Protein AF-A0A2G9TG50-F1 (afdb_monomer_lite)

Structure (mmCIF, N/CA/C/O backbone):
data_AF-A0A2G9TG50-F1
#
_entry.id   AF-A0A2G9TG50-F1
#
loop_
_atom_site.group_PDB
_atom_site.id
_atom_site.type_symbol
_atom_site.label_atom_id
_atom_site.label_alt_id
_atom_site.label_comp_id
_atom_site.label_asym_id
_atom_site.label_entity_id
_atom_site.label_seq_id
_atom_site.pdbx_PDB_ins_code
_atom_site.Cartn_x
_atom_site.Cartn_y
_atom_site.Cartn_z
_atom_site.occupancy
_atom_site.B_iso_or_equiv
_atom_site.auth_seq_id
_atom_site.auth_comp_id
_atom_site.auth_asym_id
_atom_site.auth_atom_id
_atom_site.pdbx_PDB_model_num
ATOM 1 N N . LEU A 1 1 ? 0.519 20.187 3.148 1.00 49.28 1 LEU A N 1
ATOM 2 C CA . LEU A 1 1 ? 0.683 18.908 2.425 1.00 49.28 1 LEU A CA 1
ATOM 3 C C . LEU A 1 1 ? 2.175 18.658 2.265 1.00 49.28 1 LEU A C 1
ATOM 5 O O . LEU A 1 1 ? 2.888 19.631 2.049 1.00 49.28 1 LEU A O 1
ATOM 9 N N . PHE A 1 2 ? 2.647 17.421 2.424 1.00 56.59 2 PHE A N 1
ATOM 10 C CA . PHE A 1 2 ? 4.058 17.091 2.189 1.00 56.59 2 PHE A CA 1
ATOM 11 C C . PHE A 1 2 ? 4.375 17.254 0.699 1.00 56.59 2 PHE A C 1
ATOM 13 O O . PHE A 1 2 ? 3.581 16.833 -0.139 1.00 56.59 2 PHE A O 1
ATOM 20 N N . ALA A 1 3 ? 5.497 17.900 0.382 1.00 61.69 3 ALA A N 1
ATOM 21 C CA . ALA A 1 3 ? 5.956 18.065 -0.999 1.00 61.69 3 ALA A CA 1
ATOM 22 C C . ALA A 1 3 ? 6.674 16.809 -1.520 1.00 61.69 3 ALA A C 1
ATOM 24 O O . ALA A 1 3 ? 6.765 16.608 -2.726 1.00 61.69 3 ALA A O 1
ATOM 25 N N . ASP A 1 4 ? 7.158 15.970 -0.603 1.00 69.44 4 ASP A N 1
ATOM 26 C CA . ASP A 1 4 ? 7.927 14.768 -0.891 1.00 69.44 4 ASP A CA 1
ATOM 27 C C . ASP A 1 4 ? 7.330 13.564 -0.143 1.00 69.44 4 ASP A C 1
ATOM 29 O O . ASP A 1 4 ? 7.081 13.618 1.065 1.00 69.44 4 ASP A O 1
ATOM 33 N N . VAL A 1 5 ? 7.095 12.470 -0.871 1.00 68.25 5 VAL A N 1
ATOM 34 C CA . VAL A 1 5 ? 6.568 11.208 -0.336 1.00 68.25 5 VAL A CA 1
ATOM 35 C C . VAL A 1 5 ? 7.561 10.565 0.633 1.00 68.25 5 VAL A C 1
ATOM 37 O O . VAL A 1 5 ? 7.137 9.930 1.596 1.00 68.25 5 VAL A O 1
ATOM 40 N N . THR A 1 6 ? 8.867 10.777 0.478 1.00 69.44 6 THR A N 1
ATOM 41 C CA . THR A 1 6 ? 9.862 10.217 1.409 1.00 69.44 6 THR A CA 1
ATOM 42 C C . THR A 1 6 ? 9.684 10.763 2.833 1.00 69.44 6 THR A C 1
ATOM 44 O O . THR A 1 6 ? 9.810 10.022 3.810 1.00 69.44 6 THR A O 1
ATOM 47 N N . GLN A 1 7 ? 9.251 12.024 2.969 1.00 75.00 7 GLN A N 1
ATOM 48 C CA . GLN A 1 7 ? 8.944 12.646 4.264 1.00 75.00 7 GLN A CA 1
ATOM 49 C C . GLN A 1 7 ? 7.767 11.964 4.968 1.00 75.00 7 GLN A C 1
ATOM 51 O O . GLN A 1 7 ? 7.710 11.938 6.197 1.00 75.00 7 GLN A O 1
ATOM 56 N N . THR A 1 8 ? 6.839 11.387 4.198 1.00 77.19 8 THR A N 1
ATOM 57 C CA . THR A 1 8 ? 5.695 10.649 4.745 1.00 77.19 8 THR A CA 1
ATOM 58 C C . THR A 1 8 ? 6.133 9.333 5.385 1.00 77.19 8 THR A C 1
ATOM 60 O O . THR A 1 8 ? 5.661 9.002 6.469 1.00 77.19 8 THR A O 1
ATOM 63 N N . SER A 1 9 ? 7.102 8.638 4.778 1.00 75.38 9 SER A N 1
ATOM 64 C CA . SER A 1 9 ? 7.707 7.426 5.342 1.00 75.38 9 SER A CA 1
ATOM 65 C C . SER A 1 9 ? 8.507 7.742 6.606 1.00 75.38 9 SER A C 1
ATOM 67 O O . SER A 1 9 ? 8.340 7.075 7.624 1.00 75.38 9 SER A O 1
ATOM 69 N N . ALA A 1 10 ? 9.330 8.797 6.573 1.00 81.25 10 ALA A N 1
ATOM 70 C CA . ALA A 1 10 ? 10.119 9.210 7.732 1.00 81.25 10 ALA A CA 1
ATOM 71 C C . ALA A 1 10 ? 9.231 9.588 8.926 1.00 81.25 10 ALA A C 1
ATOM 73 O O . ALA A 1 10 ? 9.520 9.205 10.055 1.00 81.25 10 ALA A O 1
ATOM 74 N N . LEU A 1 11 ? 8.128 10.305 8.684 1.00 81.75 11 LEU A N 1
ATOM 75 C CA . LEU A 1 11 ? 7.197 10.672 9.746 1.00 81.75 11 LEU A CA 1
ATOM 76 C C . LEU A 1 11 ? 6.411 9.456 10.267 1.00 81.75 11 LEU A C 1
ATOM 78 O O . LEU A 1 11 ? 6.215 9.357 11.476 1.00 81.75 11 LEU A O 1
ATOM 82 N N . ALA A 1 12 ? 6.014 8.514 9.406 1.00 80.50 12 ALA A N 1
ATOM 83 C CA . ALA A 1 12 ? 5.371 7.269 9.838 1.00 80.50 12 ALA A CA 1
ATOM 84 C C . ALA A 1 12 ? 6.295 6.431 10.740 1.00 80.50 12 ALA A C 1
ATOM 86 O O . ALA A 1 12 ? 5.847 5.904 11.751 1.00 80.50 12 ALA A O 1
ATOM 87 N N . ALA A 1 13 ? 7.599 6.404 10.448 1.00 82.56 13 ALA A N 1
ATOM 88 C CA . ALA A 1 13 ? 8.594 5.713 11.269 1.00 82.56 13 ALA A CA 1
ATOM 89 C C . ALA A 1 13 ? 8.819 6.346 12.659 1.00 82.56 13 ALA A C 1
ATOM 91 O O . ALA A 1 13 ? 9.487 5.751 13.501 1.00 82.56 13 ALA A O 1
ATOM 92 N N . THR A 1 14 ? 8.278 7.543 12.932 1.00 86.31 14 THR A N 1
ATOM 93 C CA . THR A 1 14 ? 8.396 8.168 14.266 1.00 86.31 14 THR A CA 1
ATOM 94 C C . THR A 1 14 ? 7.443 7.579 15.304 1.00 86.31 14 THR A C 1
ATOM 96 O O . THR A 1 14 ? 7.604 7.843 16.496 1.00 86.31 14 THR A O 1
ATOM 99 N N . VAL A 1 15 ? 6.451 6.796 14.872 1.00 84.75 15 VAL A N 1
ATOM 100 C CA . VAL A 1 15 ? 5.499 6.110 15.749 1.00 84.75 15 VAL A CA 1
ATOM 101 C C . VAL A 1 15 ? 5.678 4.601 15.631 1.00 84.75 15 VAL A C 1
ATOM 103 O O . VAL A 1 15 ? 5.978 4.080 14.563 1.00 84.75 15 VAL A O 1
ATOM 106 N N . GLN A 1 16 ? 5.488 3.882 16.737 1.00 81.69 16 GLN A N 1
ATOM 107 C CA . GLN A 1 16 ? 5.672 2.428 16.761 1.00 81.69 16 GLN A CA 1
ATOM 108 C C . GLN A 1 16 ? 4.566 1.680 15.997 1.00 81.69 16 GLN A C 1
ATOM 110 O O . GLN A 1 16 ? 4.783 0.576 15.511 1.00 81.69 16 GLN A O 1
ATOM 115 N N . ASN A 1 17 ? 3.360 2.247 15.937 1.00 81.50 17 ASN A N 1
ATOM 116 C CA . ASN A 1 17 ? 2.199 1.669 15.265 1.00 81.50 17 ASN A CA 1
ATOM 117 C C . ASN A 1 17 ? 1.155 2.760 14.966 1.00 81.50 17 ASN A C 1
ATOM 119 O O . ASN A 1 17 ? 1.347 3.929 15.294 1.00 81.50 17 ASN A O 1
ATOM 123 N N . SER A 1 18 ? 0.028 2.380 14.359 1.00 82.88 18 SER A N 1
ATOM 124 C CA . SER A 1 18 ? -1.064 3.305 14.024 1.00 82.88 18 SER A CA 1
ATOM 125 C C . SER A 1 18 ? -1.900 3.770 15.225 1.00 82.88 18 SER A C 1
ATOM 127 O O . SER A 1 18 ? -2.797 4.591 15.053 1.00 82.88 18 SER A O 1
ATOM 129 N N . ASN A 1 19 ? -1.656 3.245 16.430 1.00 85.25 19 ASN A N 1
ATOM 130 C CA . ASN A 1 19 ? -2.451 3.474 17.641 1.00 85.25 19 ASN A CA 1
ATOM 131 C C . ASN A 1 19 ? -3.965 3.230 17.439 1.00 85.25 19 ASN A C 1
ATOM 133 O O . ASN A 1 19 ? -4.827 3.882 18.031 1.00 85.25 19 ASN A O 1
ATOM 137 N N . GLY A 1 20 ? -4.303 2.290 16.549 1.00 83.88 20 GLY A N 1
ATOM 138 C CA . GLY A 1 20 ? -5.684 1.959 16.194 1.00 83.88 20 GLY A CA 1
ATOM 139 C C . GLY A 1 20 ? -6.360 2.949 15.241 1.00 83.88 20 GLY A C 1
ATOM 140 O O . GLY A 1 20 ? -7.540 2.764 14.939 1.00 83.88 20 GLY A O 1
ATOM 141 N N . VAL A 1 21 ? -5.638 3.959 14.746 1.00 87.31 21 VAL A N 1
ATOM 142 C CA . VAL A 1 21 ? -6.119 4.834 13.675 1.00 87.31 21 VAL A CA 1
ATOM 143 C C . VAL A 1 21 ? -6.139 4.047 12.370 1.00 87.31 21 VAL A C 1
ATOM 145 O O . VAL A 1 21 ? -5.160 3.410 11.982 1.00 87.31 21 VAL A O 1
ATOM 148 N N . LEU A 1 22 ? -7.279 4.086 11.691 1.00 89.00 22 LEU A N 1
ATOM 149 C CA . LEU A 1 22 ? -7.508 3.426 10.414 1.00 89.00 22 LEU A CA 1
ATOM 150 C C . LEU A 1 22 ? -7.966 4.463 9.403 1.00 89.00 22 LEU A C 1
ATOM 152 O O . LEU A 1 22 ? -8.763 5.341 9.727 1.00 89.00 22 LEU A O 1
ATOM 156 N N . PHE A 1 23 ? -7.499 4.326 8.171 1.00 88.94 23 PHE A N 1
ATOM 157 C CA . PHE A 1 23 ? -7.916 5.171 7.066 1.00 88.94 23 PHE A CA 1
ATOM 158 C C . PHE A 1 23 ? -8.559 4.324 5.967 1.00 88.94 23 PHE A C 1
ATOM 160 O O . PHE A 1 23 ? -7.981 3.335 5.511 1.00 88.94 23 PHE A O 1
ATOM 167 N N . VAL A 1 24 ? -9.762 4.716 5.550 1.00 89.31 24 VAL A N 1
ATOM 168 C CA . VAL A 1 24 ? -10.488 4.116 4.427 1.00 89.31 24 VAL A CA 1
ATOM 169 C C . VAL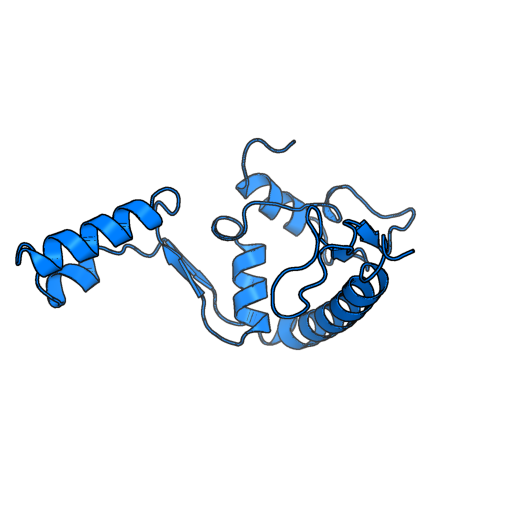 A 1 24 ? -10.572 5.167 3.312 1.00 89.31 24 VAL A C 1
ATOM 171 O O . VAL A 1 24 ? -11.368 6.097 3.432 1.00 89.31 24 VAL A O 1
ATOM 174 N N . PRO A 1 25 ? -9.762 5.064 2.239 1.00 88.81 25 PRO A N 1
ATOM 175 C CA . PRO A 1 25 ? -9.676 6.072 1.173 1.00 88.81 25 PRO A CA 1
ATOM 176 C C . PRO A 1 25 ? -10.791 5.961 0.115 1.00 88.81 25 PRO A C 1
ATOM 178 O O . PRO A 1 25 ? -10.521 6.034 -1.083 1.00 88.81 25 PRO A O 1
ATOM 181 N N . ALA A 1 26 ? -12.051 5.788 0.518 1.00 89.56 26 ALA A N 1
ATOM 182 C CA . ALA A 1 26 ? -13.185 5.652 -0.405 1.00 89.56 26 ALA A CA 1
ATOM 183 C C . ALA A 1 26 ? -13.704 7.019 -0.909 1.00 89.56 26 ALA A C 1
ATOM 185 O O . ALA A 1 26 ? -14.868 7.362 -0.736 1.00 89.56 26 ALA A O 1
ATOM 186 N N . PHE A 1 27 ? -12.826 7.849 -1.489 1.00 87.38 27 PHE A N 1
ATOM 187 C CA . PHE A 1 27 ? -13.187 9.199 -1.961 1.00 87.38 27 PHE A CA 1
ATOM 188 C C . PHE A 1 27 ? -14.191 9.199 -3.122 1.00 87.38 27 PHE A C 1
ATOM 190 O O . PHE A 1 27 ? -14.945 10.154 -3.275 1.00 87.38 27 PHE A O 1
ATOM 197 N N . GLY A 1 28 ? -14.179 8.145 -3.938 1.00 88.81 28 GLY A N 1
ATOM 198 C CA . GLY A 1 28 ? -15.137 7.904 -5.020 1.00 88.81 28 GLY A CA 1
ATOM 199 C C . GLY A 1 28 ? -15.777 6.525 -4.889 1.00 88.81 28 GLY A C 1
ATOM 200 O O . GLY A 1 28 ? -15.927 5.834 -5.892 1.00 88.81 28 GLY A O 1
ATOM 201 N N . GLY A 1 29 ? -16.038 6.097 -3.650 1.00 90.06 29 GLY A N 1
ATOM 202 C CA . GLY A 1 29 ? -16.466 4.741 -3.331 1.00 90.06 29 GLY A CA 1
ATOM 203 C C . GLY A 1 29 ? -15.322 3.726 -3.251 1.00 90.06 29 GLY A C 1
ATOM 204 O O . GLY A 1 29 ? -14.135 4.054 -3.352 1.00 90.06 29 GLY A O 1
ATOM 205 N N . LEU A 1 30 ? -15.697 2.470 -3.035 1.00 90.56 30 LEU A N 1
ATOM 206 C CA . LEU A 1 30 ? -14.830 1.300 -3.011 1.00 90.56 30 LEU A CA 1
ATOM 207 C C . LEU A 1 30 ? -15.014 0.515 -4.307 1.00 90.56 30 LEU A C 1
ATOM 209 O O . LEU A 1 30 ? -16.088 -0.004 -4.594 1.00 90.56 30 LEU A O 1
ATOM 213 N N . GLN A 1 31 ? -13.943 0.390 -5.084 1.00 89.44 31 GLN A N 1
ATOM 214 C CA . GLN A 1 31 ? -13.950 -0.417 -6.304 1.00 89.44 31 GLN A CA 1
ATOM 215 C C . GLN A 1 31 ? -13.878 -1.923 -5.974 1.00 89.44 31 GLN A C 1
ATOM 217 O O . GLN A 1 31 ? -14.115 -2.355 -4.839 1.00 89.44 31 GLN A O 1
ATOM 222 N N . THR A 1 32 ? -13.568 -2.747 -6.975 1.00 85.81 32 THR A N 1
ATOM 223 C CA . THR A 1 32 ? -13.360 -4.191 -6.832 1.00 85.81 32 THR A CA 1
ATOM 224 C C . THR A 1 32 ? -12.481 -4.524 -5.616 1.00 85.81 32 THR A C 1
ATOM 226 O O . THR A 1 32 ? -11.460 -3.866 -5.405 1.00 85.81 32 THR A O 1
ATOM 229 N N . PRO A 1 33 ? -12.816 -5.565 -4.831 1.00 87.69 33 PRO A N 1
ATOM 230 C CA . PRO A 1 33 ? -13.924 -6.512 -5.018 1.00 87.69 33 PRO A CA 1
ATOM 231 C C . PRO A 1 33 ? -15.268 -6.067 -4.422 1.00 87.69 33 PRO A C 1
ATOM 233 O O . PRO A 1 33 ? -16.260 -6.763 -4.614 1.00 87.69 33 PRO A O 1
ATOM 236 N N . ILE A 1 34 ? -15.309 -4.951 -3.693 1.00 88.69 34 ILE A N 1
ATOM 237 C CA . ILE A 1 34 ? -16.486 -4.538 -2.913 1.00 88.69 34 ILE A CA 1
ATOM 238 C C . ILE A 1 34 ? -17.542 -3.888 -3.812 1.00 88.69 34 ILE A C 1
ATOM 240 O O . ILE A 1 34 ? -18.723 -4.164 -3.629 1.00 88.69 34 ILE A O 1
ATOM 244 N N . ASN A 1 35 ? -17.110 -3.119 -4.821 1.00 90.69 35 ASN A N 1
ATOM 245 C CA . ASN A 1 35 ? -17.976 -2.482 -5.824 1.00 90.69 35 ASN A CA 1
ATOM 246 C C . ASN A 1 35 ? -19.126 -1.676 -5.198 1.00 90.69 35 ASN A C 1
ATOM 248 O O . ASN A 1 35 ? -20.292 -1.874 -5.527 1.00 90.69 35 ASN A O 1
ATOM 252 N N . ASP A 1 36 ? -18.770 -0.782 -4.282 1.00 92.19 36 ASP A N 1
ATOM 253 C CA . ASP A 1 36 ? -19.683 0.093 -3.556 1.00 92.19 36 ASP A CA 1
ATOM 254 C C . ASP A 1 36 ? -19.316 1.554 -3.835 1.00 92.19 36 ASP A C 1
ATOM 256 O O . ASP A 1 36 ? -18.430 2.128 -3.199 1.00 92.19 36 ASP A O 1
ATOM 260 N N . ASP A 1 37 ? -19.988 2.155 -4.812 1.00 93.31 37 ASP A N 1
ATOM 261 C CA . ASP A 1 37 ? -19.829 3.562 -5.189 1.00 93.31 37 ASP A CA 1
ATOM 262 C C . ASP A 1 37 ? -20.403 4.539 -4.146 1.00 93.31 37 ASP A C 1
ATOM 264 O O . ASP A 1 37 ? -20.100 5.732 -4.186 1.00 93.31 37 ASP A O 1
ATOM 268 N N . THR A 1 38 ? -21.161 4.034 -3.169 1.00 94.12 38 THR A N 1
ATOM 269 C CA . THR A 1 38 ? -21.763 4.812 -2.076 1.00 94.12 38 THR A CA 1
ATOM 270 C C . THR A 1 38 ? -20.929 4.809 -0.791 1.00 94.12 38 THR A C 1
ATOM 272 O O . THR A 1 38 ? -21.307 5.439 0.204 1.00 94.12 38 THR A O 1
ATOM 275 N N . ALA A 1 39 ? -19.793 4.108 -0.779 1.00 94.25 39 ALA A N 1
ATOM 276 C CA . ALA A 1 39 ? -18.891 4.100 0.362 1.00 94.25 39 ALA A CA 1
ATOM 277 C C . ALA A 1 39 ? -18.256 5.482 0.595 1.00 94.25 39 ALA A C 1
ATOM 279 O O . ALA A 1 39 ? -17.939 6.203 -0.353 1.00 94.25 39 ALA A O 1
ATOM 280 N N . CYS A 1 40 ? -18.019 5.845 1.858 1.00 92.50 40 CYS A N 1
ATOM 281 C CA . CYS A 1 40 ? -17.416 7.128 2.217 1.00 92.50 40 CYS A CA 1
ATOM 282 C C . CYS A 1 40 ? -15.964 7.001 2.686 1.00 92.50 40 CYS A C 1
ATOM 284 O O . CYS A 1 40 ? -15.558 6.034 3.335 1.00 92.50 40 CYS A O 1
ATOM 286 N N . CYS A 1 41 ? -15.168 8.027 2.393 1.00 91.31 41 CYS A N 1
ATOM 287 C CA . CYS A 1 41 ? -13.832 8.158 2.955 1.00 91.31 41 CYS A CA 1
ATOM 288 C C . CYS A 1 41 ? -13.897 8.501 4.451 1.00 91.31 41 CYS A C 1
ATOM 290 O O . CYS A 1 41 ? -14.681 9.357 4.861 1.00 91.31 41 CYS A O 1
ATOM 292 N N . GLY A 1 42 ? -13.008 7.922 5.264 1.00 88.38 42 GLY A N 1
ATOM 293 C CA . GLY A 1 42 ? -12.956 8.249 6.688 1.00 88.38 42 GLY A CA 1
ATOM 294 C C . GLY A 1 42 ? -11.670 7.847 7.401 1.00 88.38 42 GLY A C 1
ATOM 295 O O . GLY A 1 42 ? -11.032 6.849 7.066 1.00 88.38 42 GLY A O 1
ATOM 296 N N . PHE A 1 43 ? -11.330 8.623 8.434 1.00 87.31 43 PHE A N 1
ATOM 297 C CA . PHE A 1 43 ? -10.425 8.199 9.500 1.00 87.31 43 PHE A CA 1
ATOM 298 C C . PHE A 1 43 ? -11.251 7.673 10.675 1.00 87.31 43 PHE A C 1
ATOM 300 O O . PHE A 1 43 ? -12.132 8.366 11.180 1.00 87.31 43 PHE A O 1
ATOM 307 N N . LEU A 1 44 ? -10.963 6.453 11.118 1.00 90.06 44 LEU A N 1
ATOM 308 C CA . LEU A 1 44 ? -11.622 5.801 12.244 1.00 90.06 44 LEU A CA 1
ATOM 309 C C . LEU A 1 44 ? -10.603 5.553 13.358 1.00 90.06 44 LEU A C 1
ATOM 311 O O . LEU A 1 44 ? -9.423 5.356 13.091 1.00 90.06 44 LEU A O 1
ATOM 315 N N . GLY A 1 45 ? -11.063 5.544 14.611 1.00 86.19 45 GLY A N 1
ATOM 316 C CA . GLY A 1 45 ? -10.209 5.209 15.758 1.00 86.19 45 GLY A CA 1
ATOM 317 C C . GLY A 1 45 ? -9.322 6.347 16.273 1.00 86.19 45 GLY A C 1
ATOM 318 O O . GLY A 1 45 ? -8.399 6.079 17.033 1.00 86.19 45 GLY A O 1
ATOM 319 N N . ILE A 1 46 ? -9.607 7.603 15.905 1.00 87.69 46 ILE A N 1
ATOM 320 C CA . ILE A 1 46 ? -8.901 8.780 16.435 1.00 87.69 46 ILE A CA 1
ATOM 321 C C . ILE A 1 46 ? -9.101 8.876 17.955 1.00 87.69 46 ILE A C 1
ATOM 323 O O . ILE A 1 46 ? -10.223 8.795 18.462 1.00 87.69 46 ILE A O 1
ATOM 327 N N . ARG A 1 47 ? -7.997 9.088 18.671 1.00 87.25 47 ARG A N 1
ATOM 328 C CA . ARG A 1 47 ? -7.918 9.262 20.128 1.00 87.25 47 ARG A CA 1
ATOM 329 C C . ARG A 1 47 ? -7.202 10.577 20.475 1.00 87.25 47 ARG A C 1
ATOM 331 O O . ARG A 1 47 ? -6.527 11.137 19.614 1.00 87.25 47 ARG A O 1
ATOM 338 N N . PRO A 1 48 ? -7.311 11.093 21.714 1.00 91.25 48 PRO A N 1
ATOM 339 C CA . PRO A 1 48 ? -6.663 12.353 22.104 1.00 91.25 48 PRO A CA 1
ATOM 340 C C . PRO A 1 48 ? -5.135 12.386 21.932 1.00 91.25 48 PRO A C 1
ATOM 342 O O . PRO A 1 48 ? -4.561 13.453 21.749 1.00 91.25 48 PRO A O 1
ATOM 345 N N . ASP A 1 49 ? -4.481 11.229 21.982 1.00 89.94 49 ASP A N 1
ATOM 346 C CA . ASP A 1 49 ? -3.043 11.028 21.775 1.00 89.94 49 ASP A CA 1
ATOM 347 C C . ASP A 1 49 ? -2.665 10.780 20.299 1.00 89.94 49 ASP A C 1
ATOM 349 O O . ASP A 1 49 ? -1.495 10.577 19.971 1.00 89.94 49 ASP A O 1
ATOM 353 N N . THR A 1 50 ? -3.635 10.821 19.378 1.00 86.56 50 THR A N 1
ATOM 354 C CA . THR A 1 50 ? -3.387 10.695 17.939 1.00 86.56 50 THR A CA 1
ATOM 355 C C . THR A 1 50 ? -2.630 11.912 17.412 1.00 86.56 50 THR A C 1
ATOM 357 O O . THR A 1 50 ? -3.125 13.038 17.396 1.00 86.56 50 THR A O 1
ATOM 360 N N . THR A 1 51 ? -1.415 11.674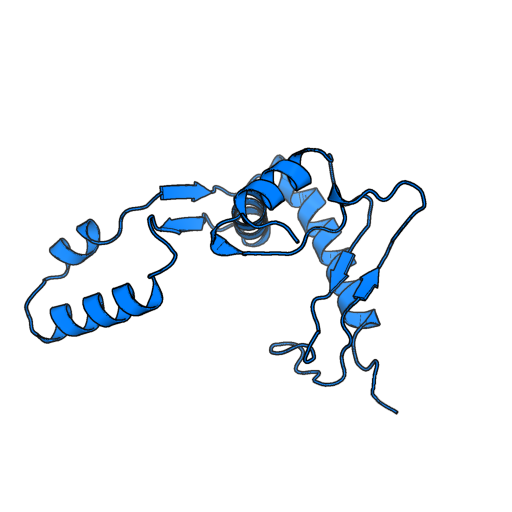 16.929 1.00 86.56 51 THR A N 1
ATOM 361 C CA . THR A 1 51 ? -0.568 12.686 16.280 1.00 86.56 51 THR A CA 1
ATOM 362 C C . THR A 1 51 ? -0.690 12.651 14.753 1.00 86.56 51 THR A C 1
ATOM 364 O O . THR A 1 51 ? -1.170 11.677 14.173 1.00 86.56 51 THR A O 1
ATOM 367 N N . LYS A 1 52 ? -0.162 13.681 14.075 1.00 81.38 52 LYS A N 1
ATOM 368 C CA . LYS A 1 52 ? -0.091 13.740 12.601 1.00 81.38 52 LYS A CA 1
ATOM 369 C C . LYS A 1 52 ? 0.623 12.539 11.976 1.00 81.38 52 LYS A C 1
ATOM 371 O O . LYS A 1 52 ? 0.300 12.188 10.848 1.00 81.38 52 LYS A O 1
ATOM 376 N N . ALA A 1 53 ? 1.558 11.917 12.697 1.00 82.69 53 ALA A N 1
ATOM 377 C CA . ALA A 1 53 ? 2.274 10.736 12.225 1.00 82.69 53 ALA A CA 1
ATOM 378 C C . ALA A 1 53 ? 1.353 9.520 12.016 1.00 82.69 53 ALA A C 1
ATOM 380 O O . ALA A 1 53 ? 1.609 8.711 11.134 1.00 82.69 53 ALA A O 1
ATOM 381 N N . HIS A 1 54 ? 0.235 9.442 12.746 1.00 79.94 54 HIS A N 1
ATOM 382 C CA . HIS A 1 54 ? -0.766 8.380 12.596 1.00 79.94 54 HIS A CA 1
ATOM 383 C C . HIS A 1 54 ? -1.768 8.640 11.453 1.00 79.94 54 HIS A C 1
ATOM 385 O O . HIS A 1 54 ? -2.548 7.758 11.109 1.00 79.94 54 HIS A O 1
ATOM 391 N N . MET A 1 55 ? -1.788 9.850 10.879 1.00 74.75 55 MET A N 1
ATOM 392 C CA . MET A 1 55 ? -2.785 10.291 9.887 1.00 74.75 55 MET A CA 1
ATOM 393 C C . MET A 1 55 ? -2.177 10.539 8.498 1.00 74.75 55 MET A C 1
ATOM 395 O O . MET A 1 55 ? -2.634 11.398 7.743 1.00 74.75 55 MET A O 1
ATOM 399 N N . ILE A 1 56 ? -1.105 9.823 8.168 1.00 68.94 56 ILE A N 1
ATOM 400 C CA . ILE A 1 56 ? -0.394 9.971 6.898 1.00 68.94 56 ILE A CA 1
ATOM 401 C C . ILE A 1 56 ? -1.009 9.057 5.839 1.00 68.94 56 ILE A C 1
ATOM 403 O O . ILE A 1 56 ? -1.229 7.872 6.075 1.00 68.94 56 ILE A O 1
ATOM 407 N N . CYS A 1 57 ? -1.240 9.601 4.644 1.00 63.31 57 CYS A N 1
ATOM 408 C CA . CYS A 1 57 ? -1.703 8.858 3.473 1.00 63.31 57 CYS A CA 1
ATOM 409 C C . CYS A 1 57 ? -0.962 9.387 2.234 1.00 63.31 57 CYS A C 1
ATOM 411 O O . CYS A 1 57 ? -0.882 10.604 2.066 1.00 63.31 57 CYS A O 1
ATOM 413 N N . GLY A 1 58 ? -0.411 8.528 1.366 1.00 56.41 58 GLY A N 1
ATOM 414 C CA . GLY A 1 58 ? 0.250 9.001 0.140 1.00 56.41 58 GLY A CA 1
ATOM 415 C C . GLY A 1 58 ? 1.144 7.987 -0.585 1.00 56.41 58 GLY A C 1
ATOM 416 O O . GLY A 1 58 ? 1.544 6.984 -0.009 1.00 56.41 58 GLY A O 1
ATOM 417 N N . GLY A 1 59 ? 1.428 8.294 -1.861 1.00 59.09 59 GLY A N 1
ATOM 418 C CA . GLY A 1 59 ? 2.433 7.704 -2.766 1.00 59.09 59 GLY A CA 1
ATOM 419 C C . GLY A 1 59 ? 2.885 6.267 -2.492 1.00 59.09 59 GLY A C 1
ATOM 420 O O . GLY A 1 59 ? 3.993 6.049 -2.016 1.00 59.09 59 GLY A O 1
ATOM 421 N N . VAL A 1 60 ? 2.047 5.299 -2.863 1.00 65.62 60 VAL A N 1
ATOM 422 C CA . VAL A 1 60 ? 2.163 3.873 -2.500 1.00 65.62 60 VAL A CA 1
ATOM 423 C C . VAL A 1 60 ? 3.504 3.241 -2.904 1.00 65.62 60 VAL A C 1
ATOM 425 O O . VAL A 1 60 ? 4.086 2.500 -2.125 1.00 65.62 60 VAL A O 1
ATOM 428 N N . ALA A 1 61 ? 4.015 3.544 -4.102 1.00 63.34 61 ALA A N 1
ATOM 429 C CA . ALA A 1 61 ? 5.189 2.857 -4.651 1.00 63.34 61 ALA A CA 1
ATOM 430 C C . ALA A 1 61 ? 6.541 3.451 -4.212 1.00 63.34 61 ALA A C 1
ATOM 432 O O . ALA A 1 61 ? 7.549 2.759 -4.263 1.00 63.34 61 ALA A O 1
ATOM 433 N N . ALA A 1 62 ? 6.585 4.721 -3.794 1.00 71.69 62 ALA A N 1
ATOM 434 C CA . ALA A 1 62 ? 7.819 5.386 -3.350 1.00 71.69 62 ALA A CA 1
ATOM 435 C C . ALA A 1 62 ? 7.997 5.359 -1.820 1.00 71.69 62 ALA A C 1
ATOM 437 O O . ALA A 1 62 ? 8.999 5.848 -1.306 1.00 71.69 62 ALA A O 1
ATOM 438 N N . ASN A 1 63 ? 7.019 4.822 -1.087 1.00 80.06 63 ASN A N 1
ATOM 439 C CA . ASN A 1 63 ? 7.023 4.767 0.367 1.00 80.06 63 ASN A CA 1
ATOM 440 C C . ASN A 1 63 ? 7.495 3.381 0.839 1.00 80.06 63 ASN A C 1
ATOM 442 O O . ASN A 1 63 ? 6.801 2.386 0.633 1.00 80.06 63 ASN A O 1
ATOM 446 N N . ASP A 1 64 ? 8.667 3.332 1.478 1.00 84.06 64 ASP A N 1
ATOM 447 C CA . ASP A 1 64 ? 9.293 2.090 1.956 1.00 84.06 64 ASP A CA 1
ATOM 448 C C . ASP A 1 64 ? 8.382 1.322 2.919 1.00 84.06 64 ASP A C 1
ATOM 450 O O . ASP A 1 64 ? 8.167 0.127 2.734 1.00 84.06 64 ASP A O 1
ATOM 454 N N . PHE A 1 65 ? 7.770 2.019 3.882 1.00 82.50 65 PHE A N 1
ATOM 455 C CA . PHE A 1 65 ? 6.846 1.415 4.845 1.00 82.50 65 PHE A CA 1
ATOM 456 C C . PHE A 1 65 ? 5.660 0.727 4.152 1.00 82.50 65 PHE A C 1
ATOM 458 O O . PHE A 1 65 ? 5.222 -0.348 4.566 1.00 82.50 65 PHE A O 1
ATOM 465 N N . VAL A 1 66 ? 5.141 1.318 3.073 1.00 82.50 66 VAL A N 1
ATOM 466 C CA . VAL A 1 66 ? 4.039 0.724 2.306 1.00 82.50 66 VAL A CA 1
ATOM 467 C C . VAL A 1 66 ? 4.503 -0.522 1.555 1.00 82.50 66 VAL A C 1
ATOM 469 O O . VAL A 1 66 ? 3.816 -1.541 1.609 1.00 82.50 66 VAL A O 1
ATOM 472 N N . CYS A 1 67 ? 5.668 -0.483 0.903 1.00 84.25 67 CYS A N 1
ATOM 473 C CA . CYS A 1 67 ? 6.232 -1.657 0.237 1.00 84.25 67 CYS A CA 1
ATOM 474 C C . CYS A 1 67 ? 6.488 -2.809 1.225 1.00 84.25 67 CYS A C 1
ATOM 476 O O . CYS A 1 67 ? 6.081 -3.935 0.954 1.00 84.25 67 CYS A O 1
ATOM 478 N N . GLU A 1 68 ? 7.070 -2.530 2.393 1.00 87.50 68 GLU A N 1
ATOM 479 C CA . GLU A 1 68 ? 7.306 -3.524 3.455 1.00 87.50 68 GLU A CA 1
ATOM 480 C C . GLU A 1 68 ? 5.993 -4.114 3.987 1.00 87.50 68 GLU A C 1
ATOM 482 O O . GLU A 1 68 ? 5.872 -5.328 4.175 1.00 87.50 68 GLU A O 1
ATOM 487 N N . THR A 1 69 ? 4.975 -3.268 4.172 1.00 87.00 69 THR A N 1
ATOM 488 C CA . THR A 1 69 ? 3.647 -3.698 4.624 1.00 87.00 69 THR A CA 1
ATOM 489 C C . THR A 1 69 ? 2.985 -4.626 3.607 1.00 87.00 69 THR A C 1
ATOM 491 O O . THR A 1 69 ? 2.453 -5.667 3.991 1.00 87.00 69 THR A O 1
ATOM 494 N N . ILE A 1 70 ? 3.018 -4.286 2.312 1.00 86.75 70 ILE A N 1
ATOM 495 C CA . ILE A 1 70 ? 2.423 -5.128 1.264 1.00 86.75 70 ILE A CA 1
ATOM 496 C C . ILE A 1 70 ? 3.204 -6.442 1.144 1.00 86.75 70 ILE A C 1
ATOM 498 O O . ILE A 1 70 ? 2.572 -7.497 1.105 1.00 86.75 70 ILE A O 1
ATOM 502 N N . ALA A 1 71 ? 4.541 -6.403 1.150 1.00 89.31 71 ALA A N 1
ATOM 503 C CA . ALA A 1 71 ? 5.370 -7.607 1.075 1.00 89.31 71 ALA A CA 1
ATOM 504 C C . ALA A 1 71 ? 5.052 -8.568 2.229 1.00 89.31 71 ALA A C 1
ATOM 506 O O . ALA A 1 71 ? 4.787 -9.748 2.018 1.00 89.31 71 ALA A O 1
ATOM 507 N N . THR A 1 72 ? 4.952 -8.032 3.447 1.00 91.50 72 THR A N 1
ATOM 508 C CA . THR A 1 72 ? 4.642 -8.816 4.649 1.00 91.50 72 THR A CA 1
ATOM 509 C C . THR A 1 72 ? 3.205 -9.349 4.668 1.00 91.50 72 THR A C 1
ATOM 511 O O . THR A 1 72 ? 2.972 -10.481 5.085 1.00 91.50 72 THR A O 1
ATOM 514 N N . LEU A 1 73 ? 2.215 -8.565 4.223 1.00 88.94 73 LEU A N 1
ATOM 515 C CA . LEU A 1 73 ? 0.813 -9.006 4.192 1.00 88.94 73 LEU A CA 1
ATOM 516 C C . LEU A 1 73 ? 0.544 -10.055 3.109 1.00 88.94 73 LEU A C 1
ATOM 518 O O . LEU A 1 73 ? -0.294 -10.933 3.314 1.00 88.94 73 LEU A O 1
ATOM 522 N N . THR A 1 74 ? 1.212 -9.932 1.961 1.00 88.50 74 THR A N 1
ATOM 523 C CA . THR A 1 74 ? 1.060 -10.854 0.825 1.00 88.50 74 THR A CA 1
ATOM 524 C C . THR A 1 74 ? 1.973 -12.069 0.913 1.00 88.50 74 THR A C 1
ATOM 526 O O . THR A 1 74 ? 1.724 -13.036 0.201 1.00 88.50 74 THR A O 1
ATOM 529 N N . ASP A 1 75 ? 2.971 -12.032 1.800 1.00 89.12 75 ASP A N 1
ATOM 530 C CA . ASP A 1 75 ? 4.023 -13.045 1.924 1.00 89.12 75 ASP A CA 1
ATOM 531 C C . ASP A 1 75 ? 4.819 -13.232 0.616 1.00 89.12 75 ASP A C 1
ATOM 533 O O . ASP A 1 75 ? 5.260 -14.324 0.264 1.00 89.12 75 ASP A O 1
ATOM 537 N N . ILE A 1 76 ? 4.957 -12.143 -0.150 1.00 90.88 76 ILE A N 1
ATOM 538 C CA . ILE A 1 76 ? 5.627 -12.102 -1.453 1.00 90.88 76 ILE A CA 1
ATOM 539 C C . ILE A 1 76 ? 6.654 -10.963 -1.431 1.00 90.88 76 ILE A C 1
ATOM 541 O O . ILE A 1 76 ? 6.281 -9.823 -1.139 1.00 90.88 76 ILE A O 1
ATOM 545 N N . PRO A 1 77 ? 7.930 -11.216 -1.778 1.00 89.94 77 PRO A N 1
ATOM 546 C CA . PRO A 1 77 ? 8.932 -10.162 -1.883 1.00 89.94 77 PRO A CA 1
ATOM 547 C C . PRO A 1 77 ? 8.546 -9.108 -2.925 1.00 89.94 77 PRO A C 1
ATOM 549 O O . PRO A 1 77 ? 8.133 -9.435 -4.040 1.00 89.94 77 PRO A O 1
ATOM 552 N N . ILE A 1 78 ? 8.715 -7.829 -2.586 1.00 88.31 78 ILE A N 1
ATOM 553 C CA . ILE A 1 78 ? 8.418 -6.709 -3.487 1.00 88.31 78 ILE A CA 1
ATOM 554 C C . ILE A 1 78 ? 9.709 -6.071 -3.965 1.00 88.31 78 ILE A C 1
ATOM 556 O O . ILE A 1 78 ? 10.564 -5.693 -3.169 1.00 88.31 78 ILE A O 1
ATOM 560 N N . GLN A 1 79 ? 9.819 -5.881 -5.275 1.00 87.38 79 GLN A N 1
ATOM 561 C CA . GLN A 1 79 ? 10.925 -5.157 -5.888 1.00 87.38 79 GLN A CA 1
ATOM 562 C C . GLN A 1 79 ? 10.435 -3.804 -6.386 1.00 87.38 79 GLN A C 1
ATOM 564 O O . GLN A 1 79 ? 9.474 -3.717 -7.154 1.00 87.38 79 GLN A O 1
ATOM 569 N N . ARG A 1 80 ? 11.102 -2.735 -5.956 1.00 86.25 80 ARG A N 1
ATOM 570 C CA . ARG A 1 80 ? 10.841 -1.389 -6.452 1.00 86.25 80 ARG A CA 1
ATOM 571 C C . ARG A 1 80 ? 11.807 -1.051 -7.573 1.00 86.25 80 ARG A C 1
ATOM 573 O O . ARG A 1 80 ? 13.020 -1.090 -7.386 1.00 86.25 80 ARG A O 1
ATOM 580 N N . MET A 1 81 ? 11.259 -0.654 -8.716 1.00 81.62 81 MET A N 1
ATOM 581 C CA . MET A 1 81 ? 12.046 -0.146 -9.835 1.00 81.62 81 MET A CA 1
ATOM 582 C C . MET A 1 81 ? 12.646 1.226 -9.504 1.00 81.62 81 MET A C 1
ATOM 584 O O . MET A 1 81 ? 11.974 2.092 -8.936 1.00 81.62 81 MET A O 1
ATOM 588 N N . LYS A 1 82 ? 13.887 1.444 -9.927 1.00 80.75 82 LYS A N 1
ATOM 589 C CA . LYS A 1 82 ? 14.523 2.760 -9.955 1.00 80.75 82 LYS A CA 1
ATOM 590 C C . LYS A 1 82 ? 13.824 3.665 -10.977 1.00 80.75 82 LYS A C 1
ATOM 592 O O . LYS A 1 82 ? 13.362 3.199 -12.015 1.00 80.75 82 LYS A O 1
ATOM 597 N N . ASP A 1 83 ? 13.704 4.959 -10.676 1.00 75.00 83 ASP A N 1
ATOM 598 C CA . ASP A 1 83 ? 12.978 5.941 -11.503 1.00 75.00 83 ASP A CA 1
ATOM 599 C C . ASP A 1 83 ? 11.503 5.570 -11.774 1.00 75.00 83 ASP A C 1
ATOM 601 O O . ASP A 1 83 ? 10.981 5.700 -12.887 1.00 75.00 83 ASP A O 1
ATOM 605 N N . GLY A 1 84 ? 10.801 5.137 -10.719 1.00 70.88 84 GLY A N 1
ATOM 606 C CA . GLY A 1 84 ? 9.411 4.667 -10.760 1.00 70.88 84 GLY A CA 1
ATOM 607 C C . GLY A 1 84 ? 8.372 5.638 -11.359 1.00 70.88 84 GLY A C 1
ATOM 608 O O . GLY A 1 84 ? 7.266 5.224 -11.703 1.00 70.88 84 GLY A O 1
ATOM 609 N N . GLY A 1 85 ? 8.708 6.920 -11.532 1.00 75.44 85 GLY A N 1
ATOM 610 C CA . GLY A 1 85 ? 7.816 7.930 -12.119 1.00 75.44 85 GLY A CA 1
ATOM 611 C C . GLY A 1 85 ? 7.457 7.690 -13.592 1.00 75.44 85 GLY A C 1
ATOM 612 O O . GLY A 1 85 ? 6.456 8.219 -14.068 1.00 75.44 85 GLY A O 1
ATOM 613 N N . TYR A 1 86 ? 8.234 6.867 -14.302 1.00 77.81 86 TYR A N 1
ATOM 614 C CA . TYR A 1 86 ? 8.066 6.605 -15.737 1.00 77.81 86 TYR A CA 1
ATOM 615 C C . TYR A 1 86 ? 7.784 5.127 -16.052 1.00 77.81 86 TYR A C 1
ATOM 617 O O . TYR A 1 86 ? 8.018 4.678 -17.170 1.00 77.81 86 TYR A O 1
ATOM 625 N N . VAL A 1 87 ? 7.293 4.340 -15.087 1.00 80.62 87 VAL A N 1
ATOM 626 C CA . VAL A 1 87 ? 7.081 2.886 -15.265 1.00 80.62 87 VAL A CA 1
ATOM 627 C C . VAL A 1 87 ? 6.114 2.585 -16.411 1.00 80.62 87 VAL A C 1
ATOM 629 O O . VAL A 1 87 ? 6.388 1.710 -17.228 1.00 80.62 87 VAL A O 1
ATOM 632 N N . ALA A 1 88 ? 5.018 3.339 -16.524 1.00 82.12 88 ALA A N 1
ATOM 633 C CA . ALA A 1 88 ? 4.027 3.125 -17.579 1.00 82.12 88 ALA A CA 1
ATOM 634 C C . ALA A 1 88 ? 4.604 3.385 -18.982 1.00 82.12 88 ALA A C 1
ATOM 636 O O . ALA A 1 88 ? 4.446 2.562 -19.885 1.00 82.12 88 ALA A O 1
ATOM 637 N N . SER A 1 89 ? 5.312 4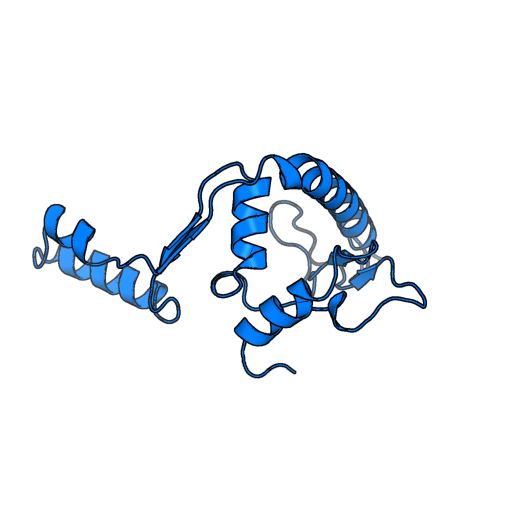.505 -19.164 1.00 84.19 89 SER A N 1
ATOM 638 C CA . SER A 1 89 ? 5.948 4.831 -20.444 1.00 84.19 89 SER A CA 1
ATOM 639 C C . SER A 1 89 ? 7.107 3.888 -20.761 1.00 84.19 89 SER A C 1
ATOM 641 O O . SER A 1 89 ? 7.266 3.503 -21.917 1.00 84.19 89 SER A O 1
ATOM 643 N N . ARG A 1 90 ? 7.871 3.451 -19.751 1.00 85.50 90 ARG A N 1
ATOM 644 C CA . ARG A 1 90 ? 8.918 2.436 -19.914 1.00 85.50 90 ARG A CA 1
ATOM 645 C C . ARG A 1 90 ? 8.330 1.102 -20.368 1.00 85.50 90 ARG A C 1
ATOM 647 O O . ARG A 1 90 ? 8.837 0.542 -21.328 1.00 85.50 90 ARG A O 1
ATOM 654 N N . GLY A 1 91 ? 7.246 0.625 -19.755 1.00 85.25 91 GLY A N 1
ATOM 655 C CA . GLY A 1 91 ? 6.567 -0.606 -20.177 1.00 85.25 91 GLY A CA 1
ATOM 656 C C . GLY A 1 91 ? 6.083 -0.540 -21.628 1.00 85.25 91 GLY A C 1
ATOM 657 O O . GLY A 1 91 ? 6.319 -1.465 -22.403 1.00 85.25 91 GLY A O 1
ATOM 658 N N . ALA A 1 92 ? 5.483 0.586 -22.029 1.00 89.94 92 ALA A N 1
ATOM 659 C CA . ALA A 1 92 ? 5.080 0.811 -23.417 1.00 89.94 92 ALA A CA 1
ATOM 660 C C . ALA A 1 92 ? 6.280 0.809 -24.382 1.00 89.94 92 ALA A C 1
ATOM 662 O O . ALA A 1 92 ? 6.212 0.187 -25.441 1.00 89.94 92 ALA A O 1
ATOM 663 N N . ALA A 1 93 ? 7.382 1.468 -24.006 1.00 89.88 93 ALA A N 1
ATOM 664 C CA . ALA A 1 93 ? 8.606 1.481 -24.797 1.00 89.88 93 ALA A CA 1
ATOM 665 C C . ALA A 1 93 ? 9.185 0.069 -24.946 1.00 89.88 93 ALA A C 1
ATOM 667 O O . ALA A 1 93 ? 9.406 -0.339 -26.082 1.00 89.88 93 ALA A O 1
ATOM 668 N N . LEU A 1 94 ? 9.342 -0.670 -23.834 1.00 88.31 94 LEU A N 1
ATOM 669 C CA . LEU A 1 94 ? 9.851 -2.050 -23.764 1.00 88.31 94 LEU A CA 1
ATOM 670 C C . LEU A 1 94 ? 9.076 -2.997 -24.690 1.00 88.31 94 LEU A C 1
ATOM 672 O O . LEU A 1 94 ? 9.669 -3.712 -25.496 1.00 88.31 94 LEU A O 1
ATOM 676 N N . LEU A 1 95 ? 7.744 -2.946 -24.638 1.00 90.25 95 LEU A N 1
ATOM 677 C CA . LEU A 1 95 ? 6.892 -3.752 -25.512 1.00 90.25 95 LEU A CA 1
ATOM 678 C C . LEU A 1 95 ? 7.061 -3.378 -26.990 1.00 90.25 95 LEU A C 1
ATOM 680 O O . LEU A 1 95 ? 7.193 -4.260 -27.838 1.00 90.25 95 LEU A O 1
ATOM 684 N N . ALA A 1 96 ? 7.078 -2.081 -27.312 1.00 93.38 96 ALA A N 1
ATOM 685 C CA . ALA A 1 96 ? 7.202 -1.620 -28.690 1.00 93.38 96 ALA A CA 1
ATOM 686 C C . ALA A 1 96 ? 8.545 -2.025 -29.316 1.00 93.38 96 ALA A C 1
ATOM 688 O O . ALA A 1 96 ? 8.562 -2.546 -30.430 1.00 93.38 96 ALA A O 1
ATOM 689 N N . GLY A 1 97 ? 9.662 -1.830 -28.611 1.00 92.88 97 GLY A N 1
ATOM 690 C CA . GLY A 1 97 ? 10.978 -2.199 -29.137 1.00 92.88 97 GLY A CA 1
ATOM 691 C C . GLY A 1 97 ? 11.191 -3.711 -29.224 1.00 92.88 97 GLY A C 1
ATOM 692 O O . GLY A 1 97 ? 11.805 -4.163 -30.188 1.00 92.88 97 GLY A O 1
ATOM 693 N N . PHE A 1 98 ? 10.609 -4.507 -28.317 1.00 92.62 98 PHE A N 1
ATOM 694 C CA . PHE A 1 98 ? 10.620 -5.969 -28.442 1.00 92.62 98 PHE A CA 1
ATOM 695 C C . PHE A 1 98 ? 9.891 -6.432 -29.712 1.00 92.62 98 PHE A C 1
ATOM 697 O O . PHE A 1 98 ? 10.435 -7.200 -30.501 1.00 92.62 98 PHE A O 1
ATOM 704 N N . VAL A 1 99 ? 8.690 -5.901 -29.977 1.00 93.94 99 VAL A N 1
ATOM 705 C CA . VAL A 1 99 ? 7.911 -6.241 -31.185 1.00 93.94 99 VAL A CA 1
ATOM 706 C C . VAL A 1 99 ? 8.620 -5.806 -32.471 1.00 93.94 99 VAL A C 1
ATOM 708 O O . VAL A 1 99 ? 8.531 -6.496 -33.484 1.00 93.94 99 VAL A O 1
ATOM 711 N N . GLN A 1 100 ? 9.341 -4.684 -32.444 1.00 95.38 100 GLN A N 1
ATOM 712 C CA . GLN A 1 100 ? 10.133 -4.208 -33.585 1.00 95.38 100 GLN A CA 1
ATOM 713 C C . GLN A 1 100 ? 11.478 -4.941 -33.745 1.00 95.38 100 GLN A C 1
ATOM 715 O O . GLN A 1 100 ? 12.242 -4.615 -34.652 1.00 95.38 100 GLN A O 1
ATOM 720 N N . GLY A 1 101 ? 11.787 -5.913 -32.878 1.00 92.62 101 GLY A N 1
ATOM 721 C CA . GLY A 1 101 ? 13.054 -6.645 -32.899 1.00 92.62 101 GLY A CA 1
ATOM 722 C C . GLY A 1 101 ? 14.265 -5.780 -32.545 1.00 92.62 101 GLY A C 1
ATOM 723 O O . GLY A 1 101 ? 15.391 -6.145 -32.868 1.00 92.62 101 GLY A O 1
ATOM 724 N N . MET A 1 102 ? 14.047 -4.626 -31.904 1.00 93.31 102 MET A N 1
ATOM 725 C CA . MET A 1 102 ? 15.129 -3.767 -31.411 1.00 93.31 102 MET A CA 1
ATOM 726 C C . MET A 1 102 ? 15.846 -4.402 -30.220 1.00 93.31 102 MET A C 1
ATOM 728 O O . MET A 1 102 ? 17.025 -4.124 -30.012 1.00 93.31 102 MET A O 1
ATOM 732 N N . TRP A 1 103 ? 15.132 -5.235 -29.460 1.00 91.12 103 TRP A N 1
ATOM 733 C CA . TRP A 1 103 ? 15.630 -5.935 -28.281 1.00 91.12 103 TRP A CA 1
ATOM 734 C C . TRP A 1 103 ? 15.191 -7.393 -28.300 1.00 91.12 103 TRP A C 1
ATOM 736 O O . TRP A 1 103 ? 14.128 -7.730 -28.826 1.00 91.12 103 TRP A O 1
ATOM 746 N N . ASN A 1 104 ? 16.000 -8.244 -27.687 1.00 89.44 104 ASN A N 1
ATOM 747 C CA . ASN A 1 104 ? 15.682 -9.636 -27.398 1.00 89.44 104 ASN A CA 1
ATOM 748 C C . ASN A 1 104 ? 15.399 -9.827 -25.895 1.00 89.44 104 ASN A C 1
ATOM 750 O O . ASN A 1 104 ? 15.512 -8.898 -25.100 1.00 89.44 104 ASN A O 1
ATOM 754 N N . GLU A 1 105 ? 15.010 -11.040 -25.502 1.00 86.00 105 GLU A N 1
ATOM 755 C CA . GLU A 1 105 ? 14.668 -11.367 -24.111 1.00 86.00 105 GLU A CA 1
ATOM 756 C C . GLU A 1 105 ? 15.821 -11.103 -23.128 1.00 86.00 105 GLU A C 1
ATOM 758 O O . GLU A 1 105 ? 15.587 -10.559 -22.052 1.00 86.00 105 GLU A O 1
ATOM 763 N N . ALA A 1 106 ? 17.067 -11.386 -23.523 1.00 88.00 106 ALA A N 1
ATOM 764 C CA . ALA A 1 106 ? 18.238 -11.142 -22.681 1.00 88.00 106 ALA A CA 1
ATOM 765 C C . ALA A 1 106 ? 18.502 -9.642 -22.470 1.00 88.00 106 ALA A C 1
ATOM 767 O O . ALA A 1 106 ? 18.948 -9.231 -21.400 1.00 88.00 106 ALA A O 1
ATOM 768 N N . ASP A 1 107 ? 18.191 -8.807 -23.466 1.00 86.94 107 ASP A N 1
ATOM 769 C CA . ASP A 1 107 ? 18.317 -7.359 -23.328 1.00 86.94 107 ASP A CA 1
ATOM 770 C C . ASP A 1 107 ? 17.324 -6.819 -22.280 1.00 86.94 107 ASP A C 1
ATOM 772 O O . ASP A 1 107 ? 17.683 -5.942 -21.491 1.00 86.94 107 ASP A O 1
ATOM 776 N N . LEU A 1 108 ? 16.100 -7.368 -22.220 1.00 83.12 108 LEU A N 1
ATOM 777 C CA . LEU A 1 108 ? 15.038 -6.907 -21.313 1.00 83.12 108 LEU A CA 1
ATOM 778 C C . LEU A 1 108 ? 15.410 -7.052 -19.831 1.00 83.12 108 LEU A C 1
ATOM 780 O O . LEU A 1 108 ? 15.085 -6.163 -19.042 1.00 83.12 108 LEU A O 1
ATOM 784 N N . GLU A 1 109 ? 16.117 -8.123 -19.457 1.00 80.31 109 GLU A N 1
ATOM 785 C CA . GLU A 1 109 ? 16.555 -8.362 -18.072 1.00 80.31 109 GLU A CA 1
ATOM 786 C C . GLU A 1 109 ? 17.458 -7.238 -17.547 1.00 80.31 109 GLU A C 1
ATOM 788 O O . GLU A 1 109 ? 17.437 -6.912 -16.362 1.00 80.31 109 GLU A O 1
ATOM 793 N N . THR A 1 110 ? 18.217 -6.598 -18.438 1.00 85.12 110 THR A N 1
ATOM 794 C CA . THR A 1 110 ? 19.149 -5.521 -18.077 1.00 85.12 110 THR A CA 1
ATOM 795 C C . THR A 1 110 ? 18.512 -4.129 -18.091 1.00 85.12 110 THR A C 1
ATOM 797 O O . THR A 1 110 ? 19.084 -3.180 -17.560 1.00 85.12 110 THR A O 1
ATOM 800 N N . MET A 1 111 ? 17.318 -3.979 -18.678 1.00 83.62 111 MET A N 1
ATOM 801 C CA . MET A 1 111 ? 16.655 -2.679 -18.868 1.00 83.62 111 MET A CA 1
ATOM 802 C C . MET A 1 111 ? 15.812 -2.223 -17.670 1.00 83.62 111 MET A C 1
ATOM 804 O O . MET A 1 111 ? 15.335 -1.078 -17.637 1.00 83.62 111 MET A O 1
ATOM 808 N N . VAL A 1 112 ? 15.608 -3.103 -16.689 1.00 80.44 112 VAL A N 1
ATOM 809 C CA . VAL A 1 112 ? 14.875 -2.812 -15.456 1.00 80.44 112 VAL A CA 1
ATOM 810 C C . VAL A 1 112 ? 15.860 -2.799 -14.294 1.00 80.44 112 VAL A C 1
ATOM 812 O O . VAL A 1 112 ? 16.269 -3.836 -13.784 1.00 80.44 112 VAL A O 1
ATOM 815 N N . GLU A 1 113 ? 16.233 -1.600 -13.855 1.00 84.19 113 GLU A N 1
ATOM 816 C CA . GLU A 1 113 ? 17.050 -1.431 -12.655 1.00 84.19 113 GLU A CA 1
ATOM 817 C C . GLU A 1 113 ? 16.160 -1.456 -11.410 1.00 84.19 113 GLU A C 1
ATOM 819 O O . GLU A 1 113 ? 15.206 -0.680 -11.288 1.00 84.19 113 GLU A O 1
ATOM 824 N N . VAL A 1 114 ? 16.494 -2.333 -10.467 1.00 84.88 114 VAL A N 1
ATOM 825 C CA . VAL A 1 114 ? 15.850 -2.399 -9.154 1.00 84.88 114 VAL A CA 1
ATOM 826 C C . VAL A 1 114 ? 16.554 -1.426 -8.208 1.00 84.88 114 VAL A C 1
ATOM 828 O O . VAL A 1 114 ? 17.775 -1.443 -8.084 1.00 84.88 114 VAL A O 1
ATOM 831 N N . ASP A 1 115 ? 15.775 -0.570 -7.552 1.00 85.75 115 ASP A N 1
ATOM 832 C CA . ASP A 1 115 ? 16.239 0.328 -6.489 1.00 85.75 115 ASP A CA 1
ATOM 833 C C . ASP A 1 115 ? 16.384 -0.435 -5.168 1.00 85.75 115 ASP A C 1
ATOM 835 O O . ASP A 1 115 ? 17.447 -0.449 -4.550 1.00 85.75 115 ASP A O 1
ATOM 839 N N . ARG A 1 116 ? 15.310 -1.114 -4.744 1.00 87.06 116 ARG A N 1
ATOM 840 C CA . ARG A 1 116 ? 15.257 -1.817 -3.459 1.00 87.06 116 ARG A CA 1
ATOM 841 C C . ARG A 1 116 ? 14.346 -3.042 -3.519 1.00 87.06 116 ARG A C 1
ATOM 843 O O . ARG A 1 116 ? 13.293 -3.002 -4.155 1.00 87.06 116 ARG A O 1
ATOM 850 N N . CYS A 1 117 ? 14.738 -4.098 -2.809 1.00 89.94 117 CYS A N 1
ATOM 851 C CA . CYS A 1 117 ? 13.910 -5.273 -2.532 1.00 89.94 117 CYS A CA 1
ATOM 852 C C . CYS A 1 117 ? 13.408 -5.226 -1.082 1.00 89.94 117 CY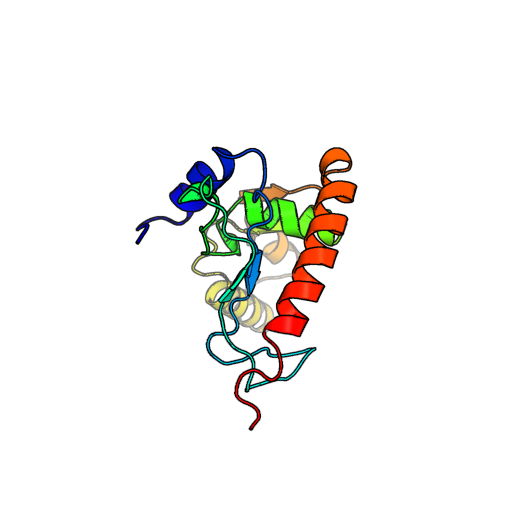S A C 1
ATOM 854 O O . CYS A 1 117 ? 14.158 -4.860 -0.174 1.00 89.94 117 CYS A O 1
ATOM 856 N N . PHE A 1 118 ? 12.148 -5.599 -0.879 1.00 90.69 118 PHE A N 1
ATOM 857 C CA . PHE A 1 118 ? 11.474 -5.648 0.412 1.00 90.69 118 PHE A CA 1
ATOM 858 C C . PHE A 1 118 ? 11.024 -7.083 0.676 1.00 90.69 118 PHE A C 1
ATOM 860 O O . PHE A 1 118 ? 10.155 -7.600 -0.028 1.00 90.69 118 PHE A O 1
ATOM 867 N N . GLU A 1 119 ? 11.634 -7.713 1.675 1.00 92.38 119 GLU A N 1
ATO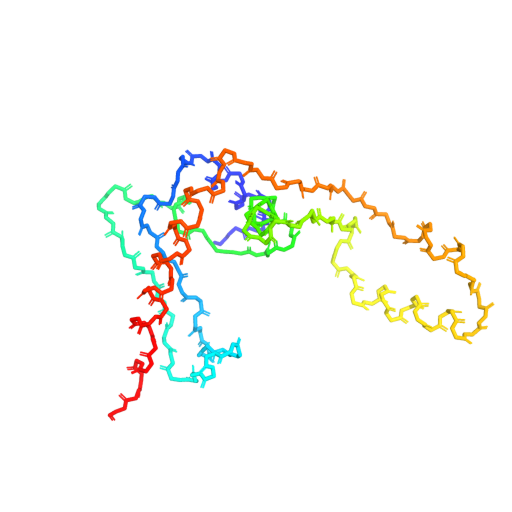M 86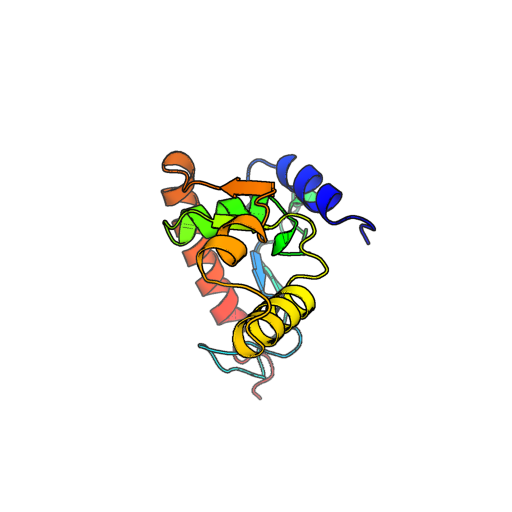8 C CA . GLU A 1 119 ? 11.319 -9.081 2.084 1.00 92.38 119 GLU A CA 1
ATOM 869 C C . GLU A 1 119 ? 10.185 -9.097 3.124 1.00 92.38 119 GLU A C 1
ATOM 871 O O . GLU A 1 119 ? 10.081 -8.157 3.923 1.00 92.38 119 GLU A O 1
ATOM 876 N N . PRO A 1 120 ? 9.340 -10.145 3.151 1.00 92.12 120 PRO A N 1
ATOM 877 C CA . PRO A 1 120 ? 8.334 -10.319 4.194 1.00 92.12 120 PRO A CA 1
ATOM 878 C C . PRO A 1 120 ? 8.963 -10.372 5.595 1.00 92.12 120 PRO A C 1
ATOM 880 O O . PRO A 1 120 ? 9.954 -11.066 5.824 1.00 92.12 120 PRO A O 1
ATOM 883 N N . SER A 1 121 ? 8.375 -9.651 6.554 1.00 91.88 121 SER A N 1
ATOM 884 C CA . SER A 1 121 ? 8.820 -9.665 7.952 1.00 91.88 121 SER A CA 1
ATOM 885 C C . SER A 1 121 ? 7.988 -10.627 8.801 1.00 91.88 121 SER A C 1
ATOM 887 O O . SER A 1 121 ? 6.815 -10.368 9.076 1.00 91.88 121 SER A O 1
ATOM 889 N N . GLU A 1 122 ? 8.616 -11.700 9.286 1.00 89.81 122 GLU A N 1
ATOM 890 C CA . GLU A 1 122 ? 7.996 -12.667 10.207 1.00 89.81 122 GLU A CA 1
ATOM 891 C C . GLU A 1 122 ? 7.544 -12.012 11.522 1.00 89.81 122 GLU A C 1
ATOM 893 O O . GLU A 1 122 ? 6.441 -12.266 12.006 1.00 89.81 122 GLU A O 1
ATOM 898 N N . GLU A 1 123 ? 8.359 -11.106 12.071 1.00 89.81 123 GLU A N 1
ATOM 899 C CA . GLU A 1 123 ? 8.067 -10.399 13.325 1.00 89.81 123 GLU A CA 1
ATOM 900 C C . GLU A 1 123 ? 6.810 -9.524 13.208 1.00 89.81 123 GLU A C 1
ATOM 902 O O . GLU A 1 123 ? 5.957 -9.511 14.097 1.00 89.81 123 GLU A O 1
ATOM 907 N N . ALA A 1 124 ? 6.666 -8.804 12.092 1.00 86.38 124 ALA A N 1
ATOM 908 C CA . ALA A 1 124 ? 5.544 -7.893 11.890 1.00 86.38 124 ALA A CA 1
ATOM 909 C C . ALA A 1 124 ? 4.270 -8.608 11.405 1.00 86.38 124 ALA A C 1
ATOM 911 O O . ALA A 1 124 ? 3.171 -8.068 11.573 1.00 86.38 124 ALA A O 1
ATOM 912 N N . SER A 1 125 ? 4.396 -9.811 10.834 1.00 88.75 125 SER A N 1
ATOM 913 C CA . SER A 1 125 ? 3.329 -10.517 10.117 1.00 88.75 125 SER A CA 1
ATOM 914 C C . SER A 1 125 ? 2.049 -10.695 10.938 1.00 88.75 125 SER A C 1
ATOM 916 O O . SER A 1 125 ? 0.951 -10.375 10.474 1.00 88.75 125 SER A O 1
ATOM 918 N N . GLU A 1 126 ? 2.165 -11.146 12.189 1.00 89.62 126 GLU A N 1
ATOM 919 C CA . GLU A 1 126 ? 0.998 -11.381 13.045 1.00 89.62 126 GLU A CA 1
ATOM 920 C C . GLU A 1 126 ? 0.261 -10.073 13.382 1.00 89.62 126 GLU A C 1
ATOM 922 O O . GLU A 1 126 ? -0.955 -9.965 13.194 1.00 89.62 126 GLU A O 1
ATOM 927 N N . SER A 1 127 ? 0.999 -9.048 13.815 1.00 89.31 127 SER A N 1
ATOM 928 C CA . SER A 1 127 ? 0.428 -7.744 14.183 1.00 89.31 127 SER A CA 1
ATOM 929 C C . SER A 1 127 ? -0.210 -7.016 12.990 1.00 89.31 127 SER A C 1
ATOM 931 O O . SER A 1 127 ? -1.279 -6.401 13.115 1.00 89.31 127 SER A O 1
ATOM 933 N N . LEU A 1 128 ? 0.390 -7.134 11.801 1.00 87.75 128 LEU A N 1
ATOM 934 C CA . LEU A 1 128 ? -0.142 -6.572 10.564 1.00 87.75 128 LEU A CA 1
ATOM 935 C C . LEU A 1 128 ? -1.418 -7.287 10.127 1.00 87.75 128 LEU A C 1
ATOM 937 O O . LEU A 1 128 ? -2.383 -6.621 9.753 1.00 87.75 128 LEU A O 1
ATOM 941 N N . ARG A 1 129 ? -1.488 -8.619 10.243 1.00 89.50 129 ARG A N 1
ATOM 942 C CA . ARG A 1 129 ? -2.721 -9.372 9.960 1.00 89.50 129 ARG A CA 1
ATOM 943 C C . ARG A 1 129 ? -3.858 -8.972 10.896 1.00 89.50 129 ARG A C 1
ATOM 945 O O . ARG A 1 129 ? -4.986 -8.795 10.437 1.00 89.50 129 ARG A O 1
ATOM 952 N N . GLN A 1 130 ? -3.582 -8.765 12.183 1.00 90.38 130 GLN A N 1
ATOM 953 C CA . GLN A 1 130 ? -4.582 -8.248 13.124 1.00 90.38 130 GLN A CA 1
ATOM 954 C C . GLN A 1 130 ? -5.062 -6.844 12.725 1.00 90.38 130 GLN A C 1
ATOM 956 O O . GLN A 1 130 ? -6.268 -6.580 12.692 1.00 90.38 130 GLN A O 1
ATOM 961 N N . SER A 1 131 ? -4.132 -5.963 12.354 1.00 88.56 131 SER A N 1
ATOM 962 C CA . SER A 1 131 ? -4.439 -4.611 11.875 1.00 88.56 131 SER A CA 1
ATOM 963 C C . SER A 1 131 ? -5.267 -4.635 10.587 1.00 88.56 131 SER A C 1
ATOM 965 O O . SER A 1 131 ? -6.230 -3.881 10.458 1.00 88.56 131 SER A O 1
ATOM 967 N N . TYR A 1 132 ? -4.973 -5.559 9.671 1.00 89.50 132 TYR A N 1
ATOM 968 C CA . TYR A 1 132 ? -5.743 -5.781 8.450 1.00 89.50 132 TYR A CA 1
ATOM 969 C C . TYR A 1 132 ? -7.180 -6.234 8.746 1.00 89.50 132 TYR A C 1
ATOM 971 O O . TYR A 1 132 ? -8.128 -5.705 8.170 1.00 89.50 132 TYR A O 1
ATOM 979 N N . GLN A 1 133 ? -7.381 -7.138 9.710 1.00 92.25 133 GLN A N 1
ATOM 980 C CA . GLN A 1 133 ? -8.727 -7.536 10.141 1.00 92.25 133 GLN A CA 1
ATOM 981 C C . GLN A 1 133 ? -9.518 -6.368 10.749 1.00 92.25 133 GLN A C 1
ATOM 983 O O . GLN A 1 133 ? -10.726 -6.244 10.536 1.00 92.25 133 GLN A O 1
ATOM 988 N N . LEU A 1 134 ? -8.856 -5.482 11.498 1.00 91.56 134 LEU A N 1
ATOM 989 C CA . LEU A 1 134 ? -9.480 -4.250 11.990 1.00 91.56 134 LEU A CA 1
ATOM 990 C C . LEU A 1 134 ? -9.817 -3.293 10.843 1.00 91.56 134 LEU A C 1
ATOM 992 O O . LEU A 1 134 ? -10.900 -2.705 10.843 1.00 91.56 134 LEU A O 1
ATOM 996 N N . TRP A 1 135 ? -8.935 -3.181 9.851 1.00 91.44 135 TRP A N 1
ATOM 997 C CA . TRP A 1 135 ? -9.174 -2.390 8.651 1.00 91.44 135 TRP A CA 1
ATOM 998 C C . TRP A 1 135 ? -10.381 -2.903 7.857 1.00 91.44 135 TRP A C 1
ATOM 1000 O O . TRP A 1 135 ? -11.244 -2.102 7.513 1.00 91.44 135 TRP A O 1
ATOM 1010 N N . LEU A 1 136 ? -10.551 -4.218 7.682 1.00 92.25 136 LEU A N 1
ATOM 1011 C CA . LEU A 1 136 ? -11.751 -4.790 7.050 1.00 92.25 136 LEU A CA 1
ATOM 1012 C C . LEU A 1 136 ? -13.044 -4.395 7.783 1.00 92.25 136 LEU A C 1
ATOM 1014 O O . LEU A 1 136 ? -14.046 -4.058 7.153 1.00 92.25 136 LEU A O 1
ATOM 1018 N N . LYS A 1 137 ? -13.019 -4.354 9.120 1.00 93.56 137 LYS A N 1
ATOM 1019 C CA . LYS A 1 137 ? -14.154 -3.851 9.914 1.00 93.56 137 LYS A CA 1
ATOM 1020 C C . LYS A 1 137 ? -14.381 -2.350 9.726 1.00 93.56 137 LYS A C 1
ATOM 1022 O O . LYS A 1 137 ? -15.508 -1.888 9.877 1.00 93.56 137 LYS A O 1
ATOM 1027 N N . ALA A 1 138 ? -13.337 -1.561 9.475 1.00 92.94 138 ALA A N 1
ATOM 1028 C CA . ALA A 1 138 ? -13.482 -0.142 9.153 1.00 92.94 138 ALA A CA 1
ATOM 1029 C C . ALA A 1 138 ? -14.079 0.049 7.754 1.00 92.94 138 ALA A C 1
ATOM 1031 O O . ALA A 1 138 ? -15.013 0.828 7.601 1.00 92.94 138 ALA A O 1
ATOM 1032 N N . VAL A 1 139 ? -13.628 -0.732 6.772 1.00 92.88 139 VAL A N 1
ATOM 1033 C CA . VAL A 1 139 ? -14.180 -0.753 5.412 1.00 92.88 139 VAL A CA 1
ATOM 1034 C C . VAL A 1 139 ? -15.679 -1.050 5.430 1.00 92.88 139 VAL A C 1
ATOM 1036 O O . VAL A 1 139 ? -16.452 -0.308 4.832 1.00 92.88 139 VAL A O 1
ATOM 1039 N N . GLN A 1 140 ? -16.110 -2.058 6.194 1.00 92.81 140 GLN A N 1
ATOM 1040 C CA . GLN A 1 140 ? -17.533 -2.374 6.366 1.00 92.81 140 GLN A CA 1
ATOM 1041 C C . GLN A 1 140 ? -18.345 -1.216 6.964 1.00 92.81 140 GLN A C 1
ATOM 1043 O O . GLN A 1 140 ? -19.497 -1.033 6.594 1.00 92.81 140 GLN A O 1
ATOM 1048 N N . ARG A 1 141 ? -17.762 -0.421 7.872 1.00 92.56 141 ARG A N 1
ATOM 1049 C CA . ARG A 1 141 ? -18.433 0.754 8.462 1.00 92.56 141 ARG A CA 1
ATOM 1050 C C . ARG A 1 141 ? -18.548 1.931 7.498 1.00 92.56 141 ARG A C 1
ATOM 1052 O O . ARG A 1 141 ? -19.438 2.753 7.663 1.00 92.56 141 ARG A O 1
ATOM 1059 N N . CYS A 1 142 ? -17.624 2.024 6.551 1.00 92.69 142 CYS A N 1
ATOM 1060 C CA . CYS A 1 142 ? -17.625 3.036 5.501 1.00 92.69 142 CYS A CA 1
ATOM 1061 C C . CYS A 1 142 ? -18.457 2.626 4.281 1.00 92.69 142 CYS A C 1
ATOM 1063 O O . CYS A 1 142 ? -18.721 3.475 3.437 1.00 92.69 142 CYS A O 1
ATOM 1065 N N . SER A 1 143 ? -18.833 1.350 4.169 1.00 93.25 143 SER A N 1
ATOM 1066 C CA . SER A 1 143 ? -19.655 0.834 3.071 1.00 93.25 143 SER A CA 1
ATOM 1067 C C . SER A 1 143 ? -21.104 1.298 3.220 1.00 93.25 143 SER A C 1
ATOM 1069 O O . SER A 1 143 ? -21.582 1.456 4.345 1.00 93.25 143 SER A O 1
ATOM 1071 N N . LYS A 1 144 ? -21.811 1.476 2.100 1.00 92.88 144 LYS A N 1
ATOM 1072 C CA . LYS A 1 144 ? -23.224 1.875 2.043 1.00 92.88 144 LYS A CA 1
ATOM 1073 C C . LYS A 1 144 ? -23.531 3.148 2.819 1.00 92.88 144 LYS A C 1
ATOM 1075 O O . LYS A 1 144 ? -24.591 3.289 3.420 1.00 92.88 144 LYS A O 1
ATOM 1080 N N . PHE A 1 145 ? -22.573 4.066 2.872 1.00 93.00 145 PHE A N 1
ATOM 1081 C CA . PHE A 1 145 ? -22.697 5.246 3.715 1.00 93.00 145 PHE A CA 1
ATOM 1082 C C . PHE A 1 145 ? -23.689 6.261 3.139 1.00 93.00 145 PHE A C 1
ATOM 1084 O O . PHE A 1 145 ? -24.404 6.915 3.894 1.00 93.00 145 PHE A O 1
ATOM 1091 N N . TYR A 1 146 ? -23.720 6.395 1.811 1.00 90.75 146 TYR A N 1
ATOM 1092 C CA . TYR A 1 146 ? -24.650 7.273 1.098 1.00 90.75 146 TYR A CA 1
ATOM 1093 C C . TYR A 1 146 ? -25.888 6.543 0.547 1.00 90.75 146 TYR A C 1
ATOM 1095 O O . TYR A 1 146 ? -26.729 7.186 -0.083 1.00 90.75 146 TYR A O 1
ATOM 1103 N N . ASP A 1 147 ? -26.022 5.236 0.797 1.00 86.06 147 ASP A N 1
ATOM 1104 C CA . ASP A 1 147 ? -27.255 4.491 0.521 1.00 86.06 147 ASP A CA 1
ATOM 1105 C C . ASP A 1 147 ? -28.368 5.020 1.443 1.00 86.06 147 ASP A C 1
ATOM 1107 O O . ASP A 1 147 ? -28.219 5.052 2.666 1.00 86.06 147 ASP A O 1
ATOM 1111 N N . SER A 1 148 ? -29.460 5.499 0.839 1.00 62.53 148 SER A N 1
ATOM 1112 C CA . SER A 1 148 ? -30.626 6.062 1.544 1.00 62.53 148 SER A CA 1
ATOM 1113 C C . SER A 1 148 ? -31.557 4.989 2.096 1.00 62.53 148 SER A C 1
ATOM 1115 O O . SER A 1 148 ? -31.795 3.991 1.379 1.00 62.53 148 SER A O 1
#

pLDDT: mean 85.03, std 8.63, range [49.28, 95.38]

Organism: Teladorsagia circumcincta (NCBI:txid45464)

InterPro domains:
  IPR043129 ATPase, nucleotide binding domain [SSF53067] (6-145)

Foldseek 3Di:
DDPDVQVLLVLLVVDPDLQLWEWDQQPQHDPPPVNFRQFDTDIPDDDPPGDVSSVGDDDQQVRPVNQQLCCQQVVHKDWRWDPNVCVPVLVVVLVVCVVVVVDDPVRVVVSTHTPDIHGHDPVCNVVSVVSVVSNVVVRVVRGCNRPD

Sequence (148 aa):
LFADVTQTSALAATVQNSNGVLFVPAFGGLQTPINDDTACCGFLGIRPDTTKAHMICGGVAANDFVCETIATLTDIPIQRMKDGGYVASRGAALLAGFVQGMWNEADLETMVEVDRCFEPSEEASESLRQSYQLWLKAVQRCSKFYDS

Secondary structure (DSSP, 8-state):
--S-HHHHHHHHTTSSS-TT-EEE--BTBB-TTT-BTT---EEE---TT--GGGG----TTT-HHHHHHHHHHHTS-EEEETTGGGHHHHHHHHHHHHHTTS--HHHHHHS--EEEEE---HHHHHHHHHHHHHHHHHHHHHTTSS--

Radius of gyration: 18.9 Å; chains: 1; bounding box: 50×32×56 Å